Protein AF-A0A7Y5ZBR3-F1 (afdb_monomer)

Sequence (59 aa):
MELTVIRESDGRRMVVAVTAADENEALRAIQNAIGSVTVAREAPVVRTRRQAFRMAAAF

Radius of gyration: 17.61 Å; Cα contacts (8 Å, |Δi|>4): 64; chains: 1; bounding box: 29×20×58 Å

Mean predicted aligned error: 11.54 Å

Nearest PDB structures (foldseek):
  7dv8-assembly1_K  TM=5.168E-01  e=4.145E+00  Oryza sativa Japonica Group
  4ywl-assembly1_A  TM=4.413E-01  e=1.642E+00  Pyrococcus furiosus DSM 3638
  4pog-assembly2_G  TM=4.457E-01  e=1.874E+00  Pyrococcus furiosus DSM 3638
  8rif-assembly1_7  TM=4.088E-01  e=3.879E+00  Saccharomyces cerevisiae
  8v29-assembly1_C  TM=3.218E-01  e=3.631E+00  Homo sapiens

Structure (mmCIF, N/CA/C/O backbone):
data_AF-A0A7Y5ZBR3-F1
#
_entry.id   AF-A0A7Y5ZBR3-F1
#
loop_
_atom_site.group_PDB
_atom_site.id
_atom_site.type_symbol
_atom_site.label_atom_id
_atom_site.label_alt_id
_atom_site.label_comp_id
_atom_site.label_asym_id
_atom_site.label_entity_id
_atom_site.label_seq_id
_atom_site.pdbx_PDB_ins_code
_atom_site.Cartn_x
_atom_site.Cartn_y
_atom_site.Cartn_z
_atom_site.occupancy
_atom_site.B_iso_or_equiv
_atom_site.auth_seq_id
_atom_site.auth_comp_id
_atom_site.auth_asym_id
_atom_site.auth_atom_id
_atom_site.pdbx_PDB_model_num
ATOM 1 N N . MET A 1 1 ? 6.642 -6.080 -8.070 1.00 88.31 1 MET A N 1
ATOM 2 C CA . MET A 1 1 ? 6.641 -6.453 -6.641 1.00 88.31 1 MET A CA 1
ATOM 3 C C . MET A 1 1 ? 5.212 -6.527 -6.135 1.00 88.31 1 MET A C 1
ATOM 5 O O . MET A 1 1 ? 4.343 -5.890 -6.720 1.00 88.31 1 MET A O 1
ATOM 9 N N . GLU A 1 2 ? 4.968 -7.293 -5.077 1.00 87.19 2 GLU A N 1
ATOM 10 C CA . GLU A 1 2 ? 3.653 -7.384 -4.437 1.00 87.19 2 GLU A CA 1
ATOM 11 C C . GLU A 1 2 ? 3.735 -6.814 -3.024 1.00 87.19 2 GLU A C 1
ATOM 13 O O . GLU A 1 2 ? 4.625 -7.171 -2.254 1.00 87.19 2 GLU A O 1
ATOM 18 N N . LEU A 1 3 ? 2.813 -5.911 -2.694 1.00 87.69 3 LEU A N 1
ATOM 19 C CA . LEU A 1 3 ? 2.712 -5.299 -1.375 1.00 87.69 3 LEU A CA 1
ATOM 20 C C . LEU A 1 3 ? 1.331 -5.550 -0.799 1.00 87.69 3 LEU A C 1
ATOM 22 O O . LEU A 1 3 ? 0.310 -5.380 -1.467 1.00 87.69 3 LEU A O 1
ATOM 26 N N . THR A 1 4 ? 1.304 -5.909 0.480 1.00 90.94 4 THR A N 1
ATOM 27 C CA . THR A 1 4 ? 0.057 -5.915 1.232 1.00 90.94 4 THR A CA 1
ATOM 28 C C . THR A 1 4 ? -0.105 -4.561 1.903 1.00 90.94 4 THR A C 1
ATOM 30 O O . THR A 1 4 ? 0.760 -4.137 2.668 1.00 90.94 4 THR A O 1
ATOM 33 N N . VAL A 1 5 ? -1.206 -3.879 1.621 1.00 90.44 5 VAL A N 1
ATOM 34 C CA . VAL A 1 5 ? -1.502 -2.539 2.132 1.00 90.44 5 VAL A CA 1
ATOM 35 C C . VAL A 1 5 ? -2.863 -2.509 2.814 1.00 90.44 5 VAL A C 1
ATOM 37 O O . VAL A 1 5 ? -3.719 -3.356 2.562 1.00 90.44 5 VAL A O 1
ATOM 40 N N . ILE A 1 6 ? -3.063 -1.536 3.693 1.00 90.38 6 ILE A N 1
ATOM 41 C CA . ILE A 1 6 ? -4.348 -1.221 4.312 1.00 90.38 6 ILE A CA 1
ATOM 42 C C . ILE A 1 6 ? -4.748 0.166 3.827 1.00 90.38 6 ILE A C 1
ATOM 44 O O . ILE A 1 6 ? -3.989 1.122 3.989 1.00 90.38 6 ILE A O 1
ATOM 48 N N . ARG A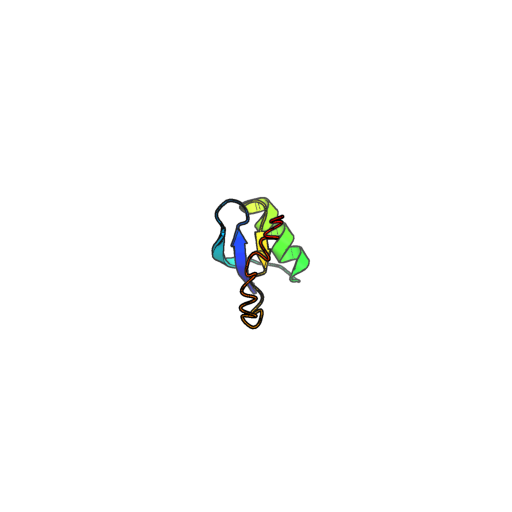 1 7 ? -5.932 0.279 3.227 1.00 90.25 7 ARG A N 1
ATOM 49 C CA . ARG A 1 7 ? -6.489 1.577 2.844 1.00 90.25 7 ARG A CA 1
ATOM 50 C C . ARG A 1 7 ? -7.027 2.284 4.081 1.00 90.25 7 ARG A C 1
ATOM 52 O O . ARG A 1 7 ? -7.827 1.720 4.821 1.00 90.25 7 ARG A O 1
ATOM 59 N N . GLU A 1 8 ? -6.610 3.527 4.300 1.00 88.62 8 GLU A N 1
ATOM 60 C CA . GLU A 1 8 ? -6.985 4.260 5.517 1.00 88.62 8 GLU A CA 1
ATOM 61 C C . GLU A 1 8 ? -8.462 4.670 5.539 1.00 88.62 8 GLU A C 1
ATOM 63 O O . GLU A 1 8 ? -9.051 4.779 6.610 1.00 88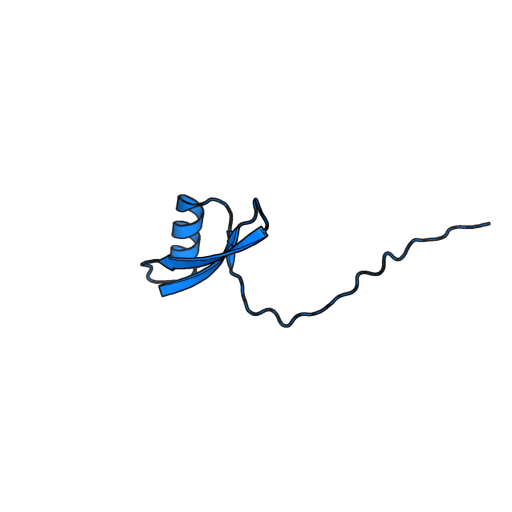.62 8 GLU A O 1
ATOM 68 N N . SER A 1 9 ? -9.089 4.851 4.373 1.00 88.06 9 SER A N 1
ATOM 69 C CA . SER A 1 9 ? -10.484 5.303 4.288 1.00 88.06 9 SER A CA 1
ATOM 70 C C . SER A 1 9 ? -11.502 4.277 4.794 1.00 88.06 9 SER A C 1
ATOM 72 O O . SER A 1 9 ? -12.561 4.660 5.280 1.00 88.06 9 SER A O 1
ATOM 74 N N . ASP A 1 10 ? -11.227 2.981 4.623 1.00 88.31 10 ASP A N 1
ATOM 75 C CA . ASP A 1 10 ? -12.159 1.889 4.941 1.00 88.31 10 ASP A CA 1
ATOM 76 C C . ASP A 1 10 ? -11.527 0.755 5.767 1.00 88.31 10 ASP A C 1
ATOM 78 O O . ASP A 1 10 ? -12.210 -0.211 6.116 1.00 88.31 10 ASP A O 1
ATOM 82 N N . GLY A 1 11 ? -10.234 0.856 6.090 1.00 85.88 11 GLY A N 1
ATOM 83 C CA . GLY A 1 11 ? -9.488 -0.148 6.845 1.00 85.88 11 GLY A CA 1
ATOM 84 C C . GLY A 1 11 ? -9.329 -1.483 6.115 1.00 85.88 11 GLY A C 1
ATOM 85 O O . GLY A 1 11 ? -8.961 -2.480 6.743 1.00 85.88 11 GLY A O 1
ATOM 86 N N . ARG A 1 12 ? -9.620 -1.555 4.808 1.00 89.19 12 ARG A N 1
ATOM 87 C CA . ARG A 1 12 ? -9.549 -2.812 4.058 1.00 89.19 12 ARG A CA 1
ATOM 88 C C . ARG A 1 12 ? -8.109 -3.161 3.724 1.00 89.19 12 ARG A C 1
ATOM 90 O O . ARG A 1 12 ? -7.354 -2.345 3.195 1.00 89.19 12 ARG A O 1
ATOM 97 N N . ARG A 1 13 ? -7.750 -4.416 4.000 1.00 90.75 13 ARG A N 1
ATOM 98 C CA . ARG A 1 13 ? -6.463 -5.006 3.626 1.00 90.75 13 ARG A CA 1
ATOM 99 C C . ARG A 1 13 ? -6.529 -5.510 2.187 1.00 90.75 13 ARG A C 1
ATOM 101 O O . ARG A 1 13 ? -7.459 -6.227 1.825 1.00 90.75 13 ARG A O 1
ATOM 108 N N . MET A 1 14 ? -5.543 -5.139 1.384 1.00 90.44 14 MET A N 1
ATOM 109 C CA . MET A 1 14 ? -5.465 -5.440 -0.043 1.00 90.44 14 MET A CA 1
ATOM 110 C C . MET A 1 14 ? -4.064 -5.930 -0.398 1.00 90.44 14 MET A C 1
ATOM 112 O O . MET A 1 14 ? -3.080 -5.462 0.172 1.00 90.44 14 MET A O 1
ATOM 116 N N . VAL A 1 15 ? -3.977 -6.847 -1.360 1.00 90.62 15 VAL A N 1
ATOM 117 C CA . VAL A 1 15 ? -2.716 -7.221 -2.011 1.00 90.62 15 VAL A CA 1
ATOM 118 C C . VAL A 1 15 ? -2.662 -6.491 -3.346 1.00 90.62 15 V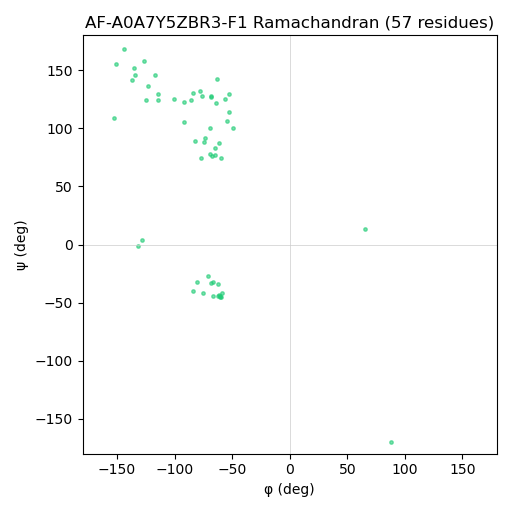AL A C 1
ATOM 120 O O . VAL A 1 15 ? -3.608 -6.573 -4.128 1.00 90.62 15 VAL A O 1
ATOM 123 N N . VAL A 1 16 ? -1.590 -5.740 -3.581 1.00 89.50 16 VAL A N 1
ATOM 124 C CA . VAL A 1 16 ? -1.419 -4.914 -4.778 1.00 89.50 16 VAL A CA 1
ATOM 125 C C . VAL A 1 16 ? -0.113 -5.291 -5.463 1.00 89.50 16 VAL A C 1
ATOM 127 O O . VAL A 1 16 ? 0.957 -5.233 -4.855 1.00 89.50 16 VAL A O 1
ATOM 130 N N . ALA A 1 17 ? -0.205 -5.655 -6.741 1.00 92.19 17 ALA A N 1
ATOM 131 C CA . ALA A 1 17 ? 0.950 -5.830 -7.608 1.00 92.19 17 ALA A CA 1
ATOM 132 C C . ALA A 1 17 ? 1.327 -4.477 -8.226 1.00 92.19 17 ALA A C 1
ATOM 134 O O . ALA A 1 17 ? 0.497 -3.820 -8.855 1.00 92.19 17 ALA A O 1
ATOM 135 N N . VAL A 1 18 ? 2.575 -4.056 -8.040 1.00 89.06 18 VAL A N 1
ATOM 136 C CA . VAL A 1 18 ? 3.095 -2.776 -8.533 1.00 89.06 18 VAL A CA 1
ATOM 137 C C . VAL A 1 18 ? 4.486 -2.949 -9.131 1.00 89.06 18 VAL A C 1
ATOM 139 O O . VAL A 1 18 ? 5.319 -3.713 -8.632 1.00 89.06 18 VAL A O 1
ATOM 142 N N . THR A 1 19 ? 4.741 -2.241 -10.225 1.00 90.69 19 THR A N 1
ATOM 143 C CA . THR A 1 19 ? 6.058 -2.167 -10.860 1.00 90.69 19 THR A CA 1
ATOM 144 C C . THR A 1 19 ? 6.797 -0.972 -10.272 1.00 90.69 19 THR A C 1
ATOM 146 O O . THR A 1 19 ? 6.442 0.163 -10.563 1.00 90.69 19 THR A O 1
ATOM 149 N N . ALA A 1 20 ? 7.775 -1.235 -9.410 1.00 90.44 20 ALA A N 1
ATOM 150 C CA . ALA A 1 20 ? 8.581 -0.228 -8.726 1.00 90.44 20 ALA A CA 1
ATOM 151 C C . ALA A 1 20 ? 9.968 -0.810 -8.427 1.00 90.44 20 ALA A C 1
ATOM 153 O O . ALA A 1 20 ? 10.112 -2.035 -8.329 1.00 90.44 20 ALA A O 1
ATOM 154 N N . ALA A 1 21 ? 10.967 0.056 -8.286 1.00 90.44 21 ALA A N 1
ATOM 155 C CA . ALA A 1 21 ? 12.324 -0.311 -7.910 1.00 90.44 21 ALA A CA 1
ATOM 156 C C . ALA A 1 21 ? 12.463 -0.529 -6.393 1.00 90.44 21 ALA A C 1
ATOM 158 O O . ALA A 1 21 ? 13.230 -1.394 -5.970 1.00 90.44 21 ALA A O 1
ATOM 159 N N . ASP A 1 22 ? 11.697 0.204 -5.578 1.00 90.00 22 ASP A N 1
ATOM 160 C CA . ASP A 1 22 ? 11.749 0.139 -4.113 1.00 90.00 22 ASP A CA 1
ATOM 161 C C . ASP A 1 22 ? 10.372 0.315 -3.431 1.00 90.00 22 ASP A C 1
ATOM 163 O O . ASP A 1 22 ? 9.376 0.675 -4.061 1.00 90.00 22 ASP A O 1
ATOM 167 N N . GLU A 1 23 ? 10.305 0.028 -2.120 1.00 86.38 23 GLU A N 1
ATOM 168 C CA . GLU A 1 23 ? 9.067 0.098 -1.316 1.00 86.38 23 GLU A CA 1
ATOM 169 C C . GLU A 1 23 ? 8.475 1.517 -1.259 1.00 86.38 23 GLU A C 1
ATOM 171 O O . GLU A 1 23 ? 7.254 1.677 -1.224 1.00 86.38 23 GLU A O 1
ATOM 176 N N . ASN A 1 24 ? 9.309 2.559 -1.259 1.00 89.56 24 ASN A N 1
ATOM 177 C CA . ASN A 1 24 ? 8.852 3.942 -1.144 1.00 89.56 24 ASN A CA 1
ATOM 178 C C . ASN A 1 24 ? 8.232 4.427 -2.462 1.00 89.56 24 ASN A C 1
ATOM 180 O O . ASN A 1 24 ? 7.177 5.065 -2.461 1.00 89.56 24 ASN A O 1
ATOM 184 N N . GLU A 1 25 ? 8.845 4.078 -3.593 1.00 91.62 25 GLU A N 1
ATOM 185 C CA . GLU A 1 25 ? 8.278 4.297 -4.922 1.00 91.62 25 GLU A CA 1
ATOM 186 C C . GLU A 1 25 ? 6.952 3.543 -5.082 1.00 91.62 25 GLU A C 1
ATOM 188 O O . GLU A 1 25 ? 5.947 4.121 -5.504 1.00 91.62 25 GLU A O 1
ATOM 193 N N . ALA A 1 26 ? 6.916 2.282 -4.657 1.00 90.69 26 ALA A N 1
ATOM 194 C CA . ALA A 1 26 ? 5.717 1.461 -4.682 1.00 90.69 26 ALA A CA 1
ATOM 195 C C . ALA A 1 26 ? 4.578 2.066 -3.846 1.00 90.69 26 ALA A C 1
ATOM 197 O O . ALA A 1 26 ? 3.442 2.162 -4.313 1.00 90.69 26 ALA A O 1
ATOM 198 N N . LEU A 1 27 ? 4.876 2.542 -2.634 1.00 89.50 27 LEU A N 1
ATOM 199 C CA . LEU A 1 27 ? 3.905 3.218 -1.777 1.00 89.50 27 LEU A CA 1
ATOM 200 C C . LEU A 1 27 ? 3.357 4.494 -2.405 1.00 89.50 27 LEU A C 1
ATOM 202 O O . LEU A 1 27 ? 2.150 4.716 -2.357 1.00 89.50 27 LEU A O 1
ATOM 206 N N . ARG A 1 28 ? 4.215 5.312 -3.019 1.00 91.88 28 ARG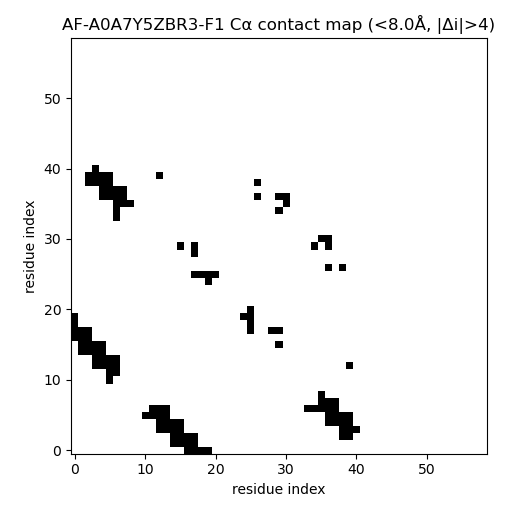 A N 1
ATOM 207 C CA . ARG A 1 28 ? 3.780 6.518 -3.736 1.00 91.88 28 ARG A CA 1
ATOM 208 C C . ARG A 1 28 ? 2.875 6.177 -4.914 1.00 91.88 28 ARG A C 1
ATOM 210 O O . ARG A 1 28 ? 1.839 6.814 -5.083 1.00 91.88 28 ARG A O 1
ATOM 217 N N . ALA A 1 29 ? 3.229 5.159 -5.697 1.00 92.12 29 ALA A N 1
ATOM 218 C CA . ALA A 1 29 ? 2.416 4.704 -6.820 1.00 92.12 29 ALA A CA 1
ATOM 219 C C . ALA A 1 29 ? 1.026 4.234 -6.360 1.00 92.12 29 ALA A C 1
ATOM 221 O O . ALA A 1 29 ? 0.014 4.620 -6.945 1.00 92.12 29 ALA A O 1
ATOM 222 N N . ILE A 1 30 ? 0.963 3.465 -5.268 1.00 90.25 30 ILE A N 1
ATOM 223 C CA . ILE A 1 30 ? -0.305 3.003 -4.692 1.00 90.25 30 ILE A CA 1
ATOM 224 C C . ILE A 1 30 ? -1.110 4.186 -4.131 1.00 90.25 30 ILE A C 1
ATOM 226 O O . ILE A 1 30 ? -2.305 4.287 -4.409 1.00 90.25 30 ILE A O 1
ATOM 230 N N . GLN A 1 31 ? -0.472 5.112 -3.407 1.00 91.31 31 GLN A N 1
ATOM 231 C CA . GLN A 1 31 ? -1.140 6.297 -2.856 1.00 91.31 31 GLN A CA 1
ATOM 232 C C . GLN A 1 31 ? -1.780 7.164 -3.943 1.00 91.31 31 GLN A C 1
ATOM 234 O O . GLN A 1 31 ? -2.921 7.599 -3.798 1.00 91.31 31 GLN A O 1
ATOM 239 N N . ASN A 1 32 ? -1.084 7.358 -5.063 1.00 91.69 32 ASN A N 1
ATOM 240 C CA . ASN A 1 32 ? -1.606 8.116 -6.198 1.00 91.69 32 ASN A CA 1
ATOM 241 C C . ASN A 1 32 ? -2.798 7.426 -6.879 1.00 91.69 32 ASN A C 1
ATOM 243 O O . ASN A 1 32 ? -3.673 8.104 -7.408 1.00 91.69 32 ASN A O 1
ATOM 247 N N . ALA A 1 33 ? -2.838 6.091 -6.882 1.00 90.19 33 ALA A N 1
ATOM 248 C CA . ALA A 1 33 ? -3.878 5.327 -7.566 1.00 90.19 33 ALA A CA 1
ATOM 249 C C . ALA A 1 33 ? -5.159 5.158 -6.734 1.00 90.19 33 ALA A C 1
ATOM 251 O O . ALA A 1 33 ? -6.258 5.199 -7.286 1.00 90.19 33 ALA A O 1
ATOM 252 N N . ILE A 1 34 ? -5.032 4.920 -5.423 1.00 87.12 34 ILE A N 1
ATOM 253 C CA . ILE A 1 34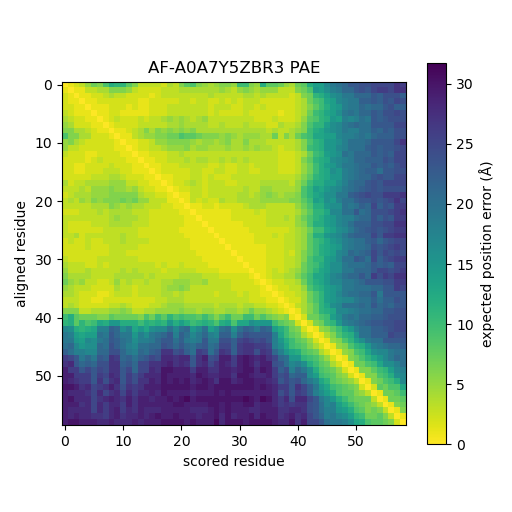 ? -6.166 4.533 -4.563 1.00 87.12 34 ILE A CA 1
ATOM 254 C C . ILE A 1 34 ? -6.327 5.375 -3.291 1.00 87.12 34 ILE A C 1
ATOM 256 O O . ILE A 1 34 ? -7.220 5.085 -2.492 1.00 87.12 34 ILE A O 1
ATOM 260 N N . GLY A 1 35 ? -5.509 6.413 -3.108 1.00 87.75 35 GLY A N 1
ATOM 261 C CA . GLY A 1 35 ? -5.521 7.283 -1.930 1.00 87.75 35 GLY A CA 1
ATOM 262 C C . GLY A 1 35 ? -4.631 6.776 -0.793 1.00 87.75 35 GLY A C 1
ATOM 263 O O . GLY A 1 35 ? -3.844 5.850 -0.968 1.00 87.75 35 GLY A O 1
ATOM 264 N N . SER A 1 36 ? -4.740 7.392 0.387 1.00 90.50 36 SER A N 1
ATOM 265 C CA . SER A 1 36 ? -3.878 7.085 1.535 1.00 90.50 36 SER A CA 1
ATOM 266 C C . SER A 1 36 ? -3.920 5.605 1.929 1.00 90.50 36 SER A C 1
ATOM 268 O O . SER A 1 36 ? -4.981 5.031 2.207 1.00 90.50 36 SER A O 1
ATOM 270 N N . VAL A 1 37 ? -2.737 4.992 1.973 1.00 90.12 37 VAL A N 1
ATOM 271 C CA . VAL A 1 37 ? -2.533 3.593 2.352 1.00 90.12 37 VAL A CA 1
ATOM 272 C C . VAL A 1 37 ? -1.353 3.454 3.305 1.00 90.12 37 VAL A C 1
ATOM 274 O O . VAL A 1 37 ? -0.384 4.209 3.234 1.00 90.12 37 VAL A O 1
ATOM 277 N N . THR A 1 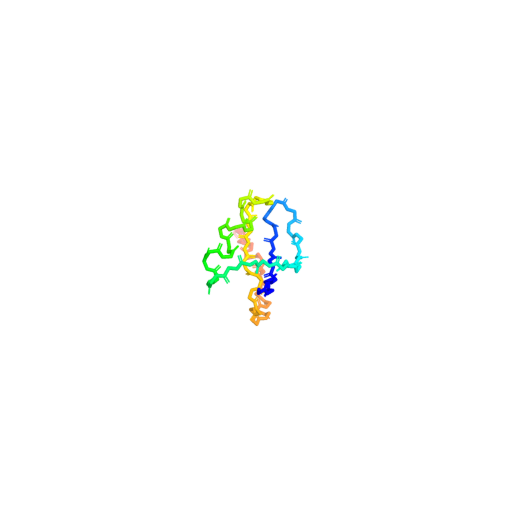38 ? -1.401 2.426 4.145 1.00 87.94 38 THR A N 1
ATOM 278 C CA . THR A 1 38 ? -0.291 2.001 5.006 1.00 87.94 38 THR A CA 1
ATOM 279 C C . THR A 1 38 ? 0.162 0.593 4.637 1.00 87.94 38 THR A C 1
ATOM 281 O O . THR A 1 38 ? -0.647 -0.242 4.234 1.00 87.94 38 THR A O 1
ATOM 284 N N . VAL A 1 39 ? 1.462 0.299 4.754 1.00 87.38 39 VAL A N 1
ATOM 285 C CA . VAL A 1 39 ? 1.969 -1.067 4.533 1.00 87.38 39 VAL A CA 1
ATOM 286 C C . VAL A 1 39 ? 1.461 -1.969 5.649 1.00 87.38 39 VAL A C 1
ATOM 288 O O . VAL A 1 39 ? 1.693 -1.704 6.830 1.00 87.38 39 VAL A O 1
ATOM 291 N N . ALA A 1 40 ? 0.830 -3.078 5.278 1.00 83.38 40 ALA A N 1
ATOM 292 C CA . ALA A 1 40 ? 0.487 -4.144 6.201 1.00 83.38 40 ALA A CA 1
ATOM 293 C C . ALA A 1 40 ? 1.748 -4.958 6.511 1.00 83.38 40 ALA A C 1
ATOM 295 O O . ALA A 1 40 ? 1.932 -6.067 6.009 1.00 83.38 40 ALA A O 1
ATOM 296 N N . ARG A 1 41 ? 2.641 -4.393 7.327 1.00 76.50 41 ARG A N 1
ATOM 297 C CA . ARG A 1 41 ? 3.745 -5.162 7.904 1.00 76.50 41 ARG A CA 1
ATOM 298 C C . ARG A 1 41 ? 3.139 -6.240 8.799 1.00 76.50 41 ARG A C 1
ATOM 300 O O . ARG A 1 41 ? 2.129 -5.992 9.463 1.00 76.50 41 ARG A O 1
ATOM 307 N N . GLU A 1 42 ? 3.731 -7.430 8.814 1.00 61.62 42 GLU A N 1
ATOM 308 C CA . GLU A 1 42 ? 3.432 -8.445 9.825 1.00 61.62 42 GLU A CA 1
ATOM 309 C C . GLU A 1 42 ? 3.889 -7.914 11.187 1.00 61.62 42 GLU A C 1
ATOM 311 O O . GLU A 1 42 ? 4.959 -8.231 11.693 1.00 61.62 42 GLU A O 1
ATOM 316 N N . ALA A 1 43 ? 3.102 -7.015 11.772 1.00 52.16 43 ALA A N 1
ATOM 317 C CA . ALA A 1 43 ? 3.279 -6.645 13.154 1.00 52.16 43 ALA A CA 1
ATOM 318 C C . ALA A 1 43 ? 2.884 -7.877 13.982 1.00 52.16 43 ALA A C 1
ATOM 320 O O . ALA A 1 43 ? 1.780 -8.402 13.778 1.00 52.16 43 ALA A O 1
ATOM 321 N N . PRO A 1 44 ? 3.731 -8.353 14.914 1.00 46.47 44 PRO A N 1
ATOM 322 C CA . PRO A 1 44 ? 3.275 -9.315 15.902 1.00 46.47 44 PRO A CA 1
ATOM 323 C C . PRO A 1 44 ? 2.040 -8.706 16.559 1.00 46.47 44 PRO A C 1
ATOM 325 O O . PRO A 1 44 ? 2.049 -7.533 16.935 1.00 46.47 44 PRO A O 1
ATOM 328 N N . VAL A 1 45 ? 0.951 -9.470 16.621 1.00 51.59 45 VAL A N 1
ATOM 329 C CA . VAL A 1 45 ? -0.317 -9.020 17.192 1.00 51.59 45 VAL A CA 1
ATOM 330 C C . VAL A 1 45 ? -0.100 -8.766 18.684 1.00 51.59 45 VAL A C 1
ATOM 332 O O . VAL A 1 45 ? -0.388 -9.612 19.528 1.00 51.59 45 VAL A O 1
ATOM 335 N N . VAL A 1 46 ? 0.414 -7.592 19.042 1.00 55.16 46 VAL A N 1
ATOM 336 C CA . VAL A 1 46 ? 0.398 -7.116 20.417 1.00 55.16 46 VAL A CA 1
ATOM 337 C C . VAL A 1 46 ? -1.044 -6.699 20.652 1.00 55.16 46 VAL A C 1
ATOM 339 O O . VAL A 1 46 ? -1.437 -5.563 20.392 1.00 55.16 46 VAL A O 1
ATOM 342 N N . ARG A 1 47 ? -1.872 -7.658 21.086 1.00 53.38 47 ARG A N 1
ATOM 343 C CA . ARG A 1 47 ? -3.192 -7.412 21.679 1.00 53.38 47 ARG A CA 1
ATOM 344 C C . ARG A 1 47 ? -2.985 -6.556 22.930 1.00 53.38 47 ARG A C 1
ATOM 346 O O . ARG A 1 47 ? -3.078 -7.041 24.053 1.00 53.38 47 ARG A O 1
ATOM 353 N N . THR A 1 48 ? -2.702 -5.269 22.755 1.00 54.75 48 THR A N 1
ATOM 354 C CA . THR A 1 48 ? -2.842 -4.306 23.834 1.00 54.75 48 THR A CA 1
ATOM 355 C C . THR A 1 48 ? -4.336 -4.093 23.999 1.00 54.75 48 THR A C 1
ATOM 357 O O . THR A 1 48 ? -4.999 -3.327 23.299 1.00 54.75 48 THR A O 1
ATOM 360 N N . ARG A 1 49 ? -4.914 -4.900 24.887 1.00 51.91 49 ARG A N 1
ATOM 361 C CA . ARG A 1 49 ? -6.219 -4.643 25.470 1.00 51.91 49 ARG A CA 1
ATOM 362 C C . ARG A 1 49 ? -6.049 -3.323 26.217 1.00 51.91 49 ARG A C 1
ATOM 364 O O . ARG A 1 49 ? -5.685 -3.321 27.387 1.00 51.91 49 ARG A O 1
ATOM 371 N N . ARG A 1 50 ? -6.253 -2.195 25.528 1.00 52.75 50 ARG A N 1
ATOM 372 C CA . ARG A 1 50 ? -6.415 -0.880 26.153 1.00 52.75 50 ARG A CA 1
ATOM 373 C C . ARG A 1 50 ? -7.745 -0.940 26.901 1.00 52.75 50 ARG A C 1
ATOM 375 O O . ARG A 1 50 ? -8.788 -0.508 26.425 1.00 52.75 50 ARG A O 1
ATOM 382 N N . GLN A 1 51 ? -7.707 -1.615 28.046 1.00 54.62 51 GLN A N 1
ATOM 383 C CA . GLN A 1 51 ? -8.687 -1.502 29.100 1.00 54.62 51 GLN A CA 1
ATOM 384 C C . GLN A 1 51 ? -8.763 -0.006 29.375 1.00 54.62 51 GLN A C 1
ATOM 386 O O . GLN A 1 51 ? -7.760 0.613 29.730 1.00 54.62 51 GLN A O 1
ATOM 391 N N . ALA A 1 52 ? -9.915 0.594 29.086 1.00 51.19 52 ALA A N 1
ATOM 392 C CA . ALA A 1 52 ? -10.186 1.950 29.504 1.00 51.19 52 ALA A CA 1
ATOM 393 C C . ALA A 1 52 ? -9.966 1.975 31.017 1.00 51.19 52 ALA A C 1
ATOM 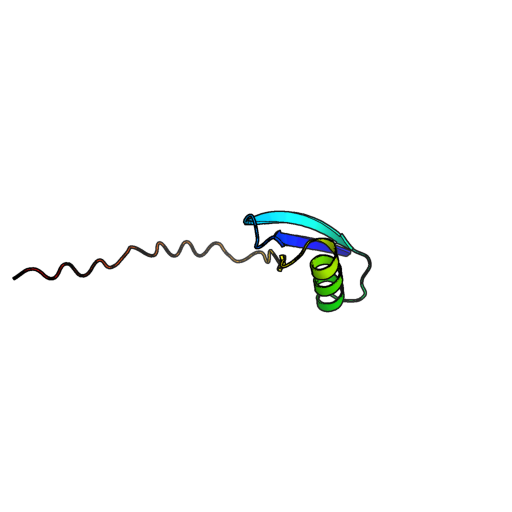395 O O . ALA A 1 52 ? -10.756 1.405 31.771 1.00 51.19 52 ALA A O 1
ATOM 396 N N . PHE A 1 53 ? -8.863 2.582 31.452 1.00 55.88 53 PHE A N 1
ATOM 397 C CA . PHE A 1 53 ? -8.676 2.980 32.834 1.00 55.88 53 PHE A CA 1
ATOM 398 C C . PHE A 1 53 ? -9.669 4.121 33.049 1.00 55.88 53 PHE A C 1
ATOM 400 O O . PHE A 1 53 ? -9.358 5.301 32.910 1.00 55.88 53 PHE A O 1
ATOM 407 N N . ARG A 1 54 ? -10.937 3.749 33.233 1.00 53.16 54 ARG A N 1
ATOM 408 C CA . ARG A 1 54 ? -11.991 4.666 33.623 1.00 53.16 54 ARG A CA 1
ATOM 409 C C . ARG A 1 54 ? -11.636 5.033 35.056 1.00 53.16 54 ARG A C 1
ATOM 411 O O . ARG A 1 54 ? -11.837 4.229 35.960 1.00 53.16 54 ARG A O 1
ATOM 418 N N . MET A 1 55 ? -11.032 6.209 35.233 1.00 53.56 55 MET A N 1
ATOM 419 C CA . MET A 1 55 ? -11.011 6.905 36.515 1.00 53.56 55 MET A CA 1
ATOM 420 C C . MET A 1 55 ? -12.452 6.926 37.025 1.00 53.56 55 MET A C 1
ATOM 422 O O . MET A 1 55 ? -13.275 7.707 36.554 1.00 53.56 55 MET A O 1
ATOM 426 N N . ALA A 1 56 ? -12.767 6.028 37.951 1.00 45.62 56 ALA A N 1
ATOM 427 C CA . ALA A 1 56 ? -13.883 6.211 38.848 1.00 45.62 56 ALA A CA 1
ATOM 428 C C . ALA A 1 56 ? -13.359 7.103 39.973 1.00 45.62 56 ALA A C 1
ATOM 430 O O . ALA A 1 56 ? -12.800 6.629 40.956 1.00 45.62 56 ALA A O 1
ATOM 431 N N . ALA A 1 57 ? -13.477 8.412 39.766 1.00 51.56 57 ALA A N 1
ATOM 432 C CA . ALA A 1 57 ? -13.612 9.324 40.882 1.00 51.56 57 ALA A CA 1
ATOM 433 C C . ALA A 1 57 ? -14.939 8.987 41.576 1.00 51.56 57 ALA A C 1
ATOM 435 O O . ALA A 1 57 ? -15.986 9.006 40.927 1.00 51.56 57 ALA A O 1
ATOM 436 N N . ALA A 1 58 ? -14.894 8.656 42.862 1.00 47.88 58 ALA A N 1
ATOM 437 C CA . ALA A 1 58 ? -16.063 8.647 43.727 1.00 47.88 58 ALA A CA 1
ATOM 438 C C . ALA A 1 58 ? -15.611 8.892 45.173 1.00 47.88 58 ALA A C 1
ATOM 440 O O . ALA A 1 58 ? -14.943 8.038 45.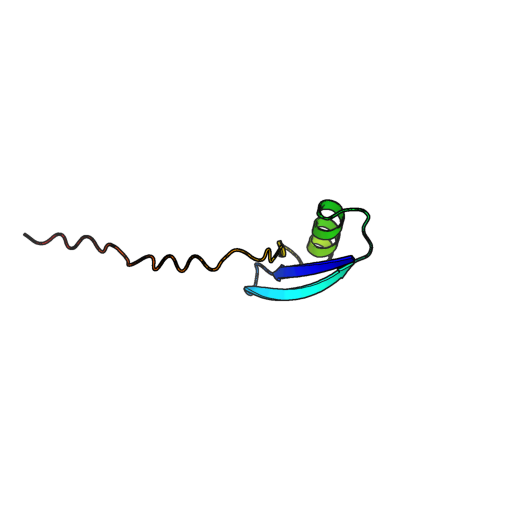746 1.00 47.88 58 ALA A 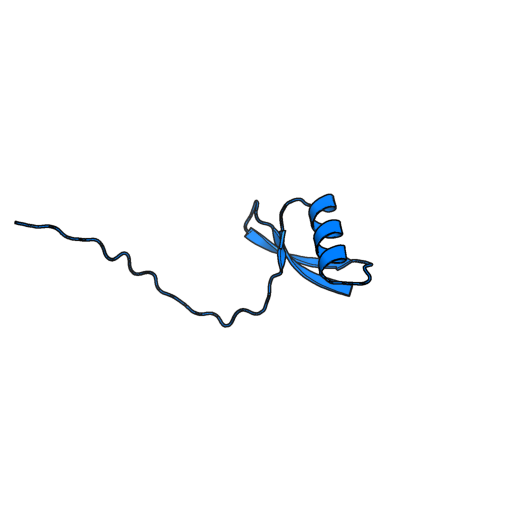O 1
ATOM 441 N N . PHE A 1 59 ? -15.959 10.097 45.640 1.00 51.22 59 PHE A N 1
ATOM 442 C CA . PHE A 1 59 ? -16.262 10.546 47.007 1.00 51.22 59 PHE A CA 1
ATOM 443 C C . PHE A 1 59 ? -15.411 10.047 48.182 1.00 51.22 59 PHE A C 1
ATOM 445 O O . PHE A 1 59 ? -15.560 8.875 48.584 1.00 51.22 59 PHE A O 1
#

Secondary structure (DSSP, 8-state):
-EEEEEETTT--EEEEE---SSHHHHHHHHHHHHSSEEE--------------------

Solvent-accessible surface area (backbone atoms only — not comparable to full-atom values): 3900 Å² total; per-residue (Å²): 86,77,46,47,32,27,33,69,92,77,65,48,76,45,80,45,80,44,92,52,95,46,73,68,55,37,49,52,54,46,30,74,72,76,40,66,63,44,77,58,65,90,65,79,86,76,80,72,76,78,68,77,82,70,81,76,84,77,134

pLDDT: mean 77.96, std 17.15, range [45.62, 92.19]

Foldseek 3Di:
DWFWKAAPVPRDIDIDDDDDPDPVRRLVVCCVVPNDIDTPDPDPPPPPPPPPPPPPDDD